Protein AF-A0A0U2ZW47-F1 (afdb_monomer)

Radius of gyration: 21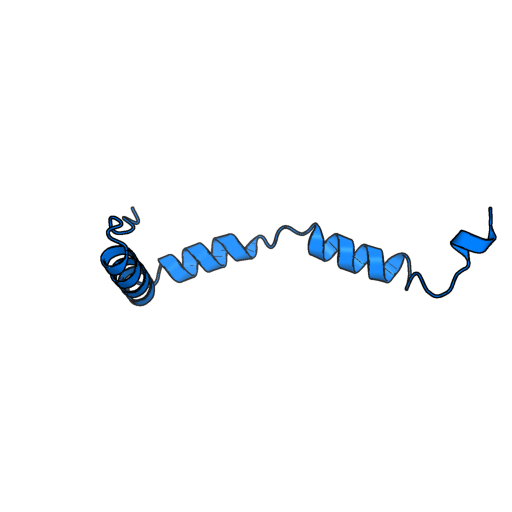.77 Å; Cα contacts (8 Å, |Δi|>4): 17; chains: 1; bounding box: 42×28×52 Å

Secondary structure (DSSP, 8-state):
--SGGG-TTS-THHHHHHHHHHHHS--HHHHHHHHHHHT-HHHHHHHHHHHHHTTPPP----

Mean predicted aligned error: 13.72 Å

Sequence (62 aa):
LGVVLSLPGVPGQGLLTILLGIMLLDFPGKQRLEQKLLSRPSIVNTINGLRAKFGKEPLLLN

Structure (mmCIF, N/CA/C/O backbone):
data_AF-A0A0U2ZW47-F1
#
_entry.id   AF-A0A0U2ZW47-F1
#
loop_
_atom_site.group_PDB
_atom_site.id
_atom_site.type_symbol
_atom_site.label_atom_id
_atom_site.label_alt_id
_atom_site.label_comp_id
_atom_site.label_asym_id
_atom_site.label_entity_id
_atom_site.label_seq_id
_atom_site.pdbx_PDB_ins_code
_atom_site.Cartn_x
_atom_site.Cartn_y
_atom_site.Cartn_z
_atom_site.occupancy
_atom_site.B_iso_or_equiv
_atom_site.auth_seq_id
_atom_site.auth_comp_id
_atom_site.auth_asym_id
_atom_site.auth_atom_id
_atom_site.pdbx_PDB_model_num
ATOM 1 N N . LEU A 1 1 ? 16.645 17.021 -34.600 1.00 55.88 1 LEU A N 1
ATOM 2 C CA . LEU A 1 1 ? 15.604 16.086 -34.105 1.00 55.88 1 LEU A CA 1
ATOM 3 C C . LEU A 1 1 ? 16.159 14.719 -33.667 1.00 55.88 1 LEU A C 1
ATOM 5 O O . LEU A 1 1 ? 15.621 14.170 -32.722 1.00 55.88 1 LEU A O 1
ATOM 9 N N . GLY A 1 2 ? 17.247 14.191 -34.253 1.00 56.94 2 GLY A N 1
ATOM 10 C CA . GLY A 1 2 ? 17.812 12.880 -33.864 1.00 56.94 2 GLY A CA 1
ATOM 11 C C . GLY A 1 2 ? 18.648 12.828 -32.572 1.00 56.94 2 GLY A C 1
ATOM 12 O O . GLY A 1 2 ? 18.834 11.753 -32.027 1.00 56.94 2 GLY A O 1
ATOM 13 N N . VAL A 1 3 ? 19.121 13.964 -32.044 1.00 56.84 3 VAL A N 1
ATOM 14 C CA . VAL A 1 3 ? 20.015 13.992 -30.862 1.00 56.84 3 VAL A CA 1
ATOM 15 C C . VAL A 1 3 ? 19.260 13.786 -29.541 1.00 56.84 3 VAL A C 1
ATOM 17 O O . VAL A 1 3 ? 19.814 13.225 -28.603 1.00 56.84 3 VAL A O 1
ATOM 20 N N . VAL A 1 4 ? 17.974 14.152 -29.477 1.00 57.81 4 VAL A N 1
ATOM 21 C CA . VAL A 1 4 ? 17.134 13.948 -28.278 1.00 57.81 4 VAL A CA 1
ATOM 22 C C . VAL A 1 4 ? 16.859 12.456 -28.028 1.00 57.81 4 VAL A C 1
ATOM 24 O O . VAL A 1 4 ? 16.726 12.050 -26.880 1.00 57.81 4 VAL A O 1
ATOM 27 N N . LEU A 1 5 ? 16.864 11.626 -29.079 1.00 57.41 5 LEU A N 1
ATOM 28 C CA . LEU A 1 5 ? 16.737 10.164 -28.977 1.00 57.41 5 LEU A CA 1
ATOM 29 C C . LEU A 1 5 ? 18.062 9.463 -28.612 1.00 57.41 5 LEU A C 1
ATOM 31 O O . LEU A 1 5 ? 18.052 8.276 -28.301 1.00 57.41 5 LEU A O 1
ATOM 35 N N . SER A 1 6 ? 19.185 10.190 -28.629 1.00 60.97 6 SER A N 1
ATOM 36 C CA . SER A 1 6 ? 20.534 9.661 -28.377 1.00 60.97 6 SER A CA 1
ATOM 37 C C . SER A 1 6 ? 21.124 10.109 -27.037 1.00 60.97 6 SER A C 1
ATOM 39 O O . SER A 1 6 ? 22.288 9.821 -26.765 1.00 60.97 6 SER A O 1
ATOM 41 N N . LEU A 1 7 ? 20.365 10.828 -26.200 1.00 61.72 7 LEU A N 1
ATOM 42 C CA . LEU A 1 7 ? 20.841 11.261 -24.886 1.00 61.72 7 LEU A CA 1
ATOM 43 C C . LEU A 1 7 ? 20.880 10.065 -23.910 1.00 61.72 7 LEU A C 1
ATOM 45 O O . LEU A 1 7 ? 19.823 9.536 -23.556 1.00 61.72 7 LEU A O 1
ATOM 49 N N . PRO A 1 8 ? 22.063 9.679 -23.389 1.00 56.59 8 PRO A N 1
ATOM 50 C CA . PRO A 1 8 ? 22.256 8.567 -22.452 1.00 56.59 8 PRO A CA 1
ATOM 51 C C . PRO A 1 8 ? 21.827 8.934 -21.015 1.00 56.59 8 PRO A C 1
ATOM 53 O O . PRO A 1 8 ? 22.433 8.507 -20.039 1.00 56.59 8 PRO A O 1
ATOM 56 N N . GLY A 1 9 ? 20.793 9.768 -20.891 1.00 53.94 9 GLY A N 1
ATOM 57 C CA . GLY A 1 9 ? 20.096 10.102 -19.648 1.00 53.94 9 GLY A CA 1
ATOM 58 C C . GLY A 1 9 ? 18.651 9.597 -19.624 1.00 53.94 9 GLY A C 1
ATOM 59 O O . GLY A 1 9 ? 17.987 9.722 -18.601 1.00 53.94 9 GLY A O 1
ATOM 60 N N . VAL A 1 10 ? 18.162 9.011 -20.724 1.00 57.53 10 VAL A N 1
ATOM 61 C CA . VAL A 1 10 ? 16.954 8.179 -20.730 1.00 57.53 10 VAL A CA 1
ATOM 62 C C . VAL A 1 10 ? 17.442 6.742 -20.537 1.00 57.53 10 VAL A C 1
ATOM 64 O O . VAL A 1 10 ? 17.898 6.124 -21.503 1.00 57.53 10 VAL A O 1
ATOM 67 N N . PRO A 1 11 ? 17.468 6.215 -19.299 1.00 54.59 11 PRO A N 1
ATOM 68 C CA . PRO A 1 11 ? 18.017 4.897 -19.031 1.00 54.59 11 PRO A CA 1
ATOM 69 C C . PRO A 1 11 ? 17.121 3.861 -19.702 1.00 54.59 11 PRO A C 1
ATOM 71 O O . PRO A 1 11 ? 16.066 3.541 -19.185 1.00 54.59 11 PRO A O 1
ATOM 74 N N . GLY A 1 12 ? 17.535 3.373 -20.870 1.00 56.31 12 GLY A N 1
ATOM 75 C CA . GLY A 1 12 ? 16.975 2.215 -21.556 1.00 56.31 12 GLY A CA 1
ATOM 76 C C . GLY A 1 12 ? 15.454 2.230 -21.716 1.00 56.31 12 GLY A C 1
ATOM 77 O O . GLY A 1 12 ? 14.721 1.847 -20.813 1.00 56.31 12 GLY A O 1
ATOM 78 N N . GLN A 1 13 ? 14.988 2.495 -22.932 1.00 60.16 13 GLN A N 1
ATOM 79 C CA . GLN A 1 13 ? 13.708 2.002 -23.459 1.00 60.16 13 GLN A CA 1
ATOM 80 C C . GLN A 1 13 ? 13.267 0.647 -22.852 1.00 60.16 13 GLN A C 1
ATOM 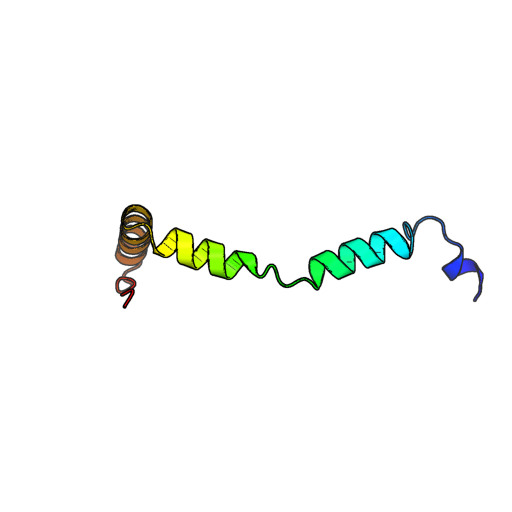82 O O . GLN A 1 13 ? 12.122 0.520 -22.464 1.00 60.16 13 GLN A O 1
ATOM 87 N N . GLY A 1 14 ? 14.163 -0.322 -22.616 1.00 72.88 14 GLY A N 1
ATOM 88 C CA . GLY A 1 14 ? 13.825 -1.556 -21.887 1.00 72.88 14 GLY A CA 1
ATOM 89 C C . GLY A 1 14 ? 13.546 -1.398 -20.380 1.00 72.88 14 GLY A C 1
ATOM 90 O O . GLY A 1 14 ? 12.547 -1.917 -19.892 1.00 72.88 14 GLY A O 1
ATOM 91 N N . LEU A 1 15 ? 14.393 -0.688 -19.627 1.00 80.38 15 LEU A N 1
ATOM 92 C CA . LEU A 1 15 ? 14.234 -0.536 -18.174 1.00 80.38 15 LEU A CA 1
ATOM 93 C C . LEU A 1 15 ? 13.047 0.366 -17.832 1.00 80.38 15 LEU A C 1
ATOM 95 O O . LEU A 1 15 ? 12.254 0.014 -16.965 1.00 80.38 15 LEU A O 1
ATOM 99 N N . LEU A 1 16 ? 12.888 1.490 -18.537 1.00 78.50 16 LEU A N 1
ATOM 100 C CA . LEU A 1 16 ? 11.710 2.341 -18.384 1.00 78.50 16 LEU A CA 1
ATOM 101 C C . LEU A 1 16 ? 10.435 1.604 -18.796 1.00 78.50 16 LEU A C 1
ATOM 103 O O . LEU A 1 16 ? 9.438 1.754 -18.106 1.00 78.50 16 LEU A O 1
ATOM 107 N N . THR A 1 17 ? 10.451 0.762 -19.836 1.00 79.06 17 THR A N 1
ATOM 108 C CA . THR A 1 17 ? 9.291 -0.076 -20.190 1.00 79.06 17 THR A CA 1
ATOM 109 C C . THR A 1 17 ? 9.001 -1.147 -19.142 1.00 79.06 17 THR A C 1
ATOM 111 O O . THR A 1 17 ? 7.834 -1.389 -18.856 1.00 79.06 17 THR A O 1
ATOM 114 N N . ILE A 1 18 ? 10.014 -1.757 -18.521 1.00 82.88 18 ILE A N 1
ATOM 115 C CA . ILE A 1 18 ? 9.814 -2.691 -17.401 1.00 82.88 18 ILE A CA 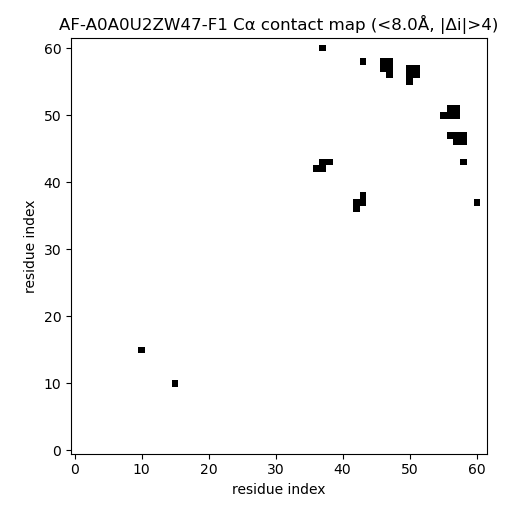1
ATOM 116 C C . ILE A 1 18 ? 9.236 -1.954 -16.190 1.00 82.88 18 ILE A C 1
ATOM 118 O O . ILE A 1 18 ? 8.257 -2.412 -15.611 1.00 82.88 18 ILE A O 1
ATOM 122 N N . LEU A 1 19 ? 9.793 -0.798 -15.826 1.00 82.19 19 LEU A N 1
ATOM 123 C CA . LEU A 1 19 ? 9.297 0.019 -14.717 1.00 82.19 19 LEU A CA 1
ATOM 124 C C . LEU A 1 19 ? 7.879 0.527 -14.985 1.00 82.19 19 LEU A C 1
ATOM 126 O O . LEU A 1 19 ? 7.034 0.457 -14.100 1.00 82.19 19 LEU A O 1
ATOM 130 N N . LEU A 1 20 ? 7.592 0.966 -16.210 1.00 79.81 20 LEU A N 1
ATOM 131 C CA . LEU A 1 20 ? 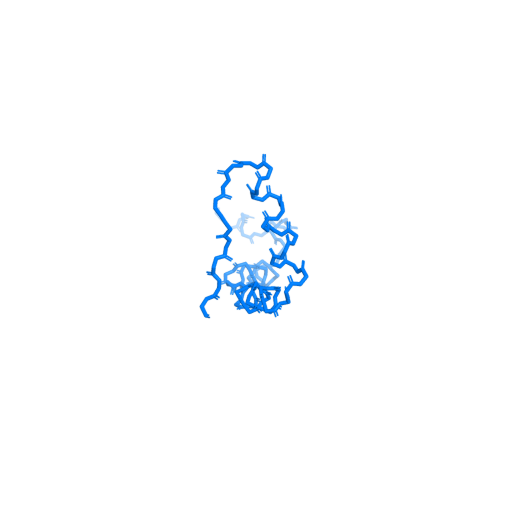6.257 1.367 -16.634 1.00 79.81 20 LEU A CA 1
ATOM 132 C C . LEU A 1 20 ? 5.303 0.169 -16.632 1.00 79.81 20 LEU A C 1
ATOM 134 O O . LEU A 1 20 ? 4.183 0.300 -16.167 1.00 79.81 20 LEU A O 1
ATOM 138 N N . GLY A 1 21 ? 5.747 -1.011 -17.066 1.00 80.44 21 GLY A N 1
ATOM 139 C CA . GLY A 1 21 ? 4.986 -2.257 -16.982 1.00 80.44 21 GLY A CA 1
ATOM 140 C C . GLY A 1 21 ? 4.677 -2.664 -15.541 1.00 80.44 21 GLY A C 1
ATOM 141 O O . GLY A 1 21 ? 3.571 -3.106 -15.271 1.00 80.44 21 GLY A O 1
ATOM 142 N N . ILE A 1 22 ? 5.606 -2.452 -14.604 1.00 79.81 22 ILE A N 1
ATOM 143 C CA . ILE A 1 22 ? 5.398 -2.667 -13.163 1.00 79.81 22 ILE A CA 1
ATOM 144 C C . ILE A 1 22 ? 4.446 -1.616 -12.574 1.00 79.81 22 ILE A C 1
ATOM 146 O O . ILE A 1 22 ? 3.630 -1.958 -11.727 1.00 79.81 22 ILE A O 1
ATOM 150 N N . MET A 1 23 ? 4.523 -0.356 -13.015 1.00 74.25 23 MET A N 1
ATOM 151 C CA . MET A 1 23 ? 3.591 0.699 -12.594 1.00 74.25 23 MET A CA 1
ATOM 152 C C . MET A 1 23 ? 2.178 0.501 -13.168 1.00 74.25 23 MET A C 1
ATOM 154 O O . MET A 1 23 ? 1.206 0.819 -12.491 1.00 74.25 23 MET A O 1
ATOM 158 N N . LEU A 1 24 ? 2.068 -0.013 -14.399 1.00 75.56 24 LEU A N 1
ATOM 159 C CA . LEU A 1 24 ? 0.808 -0.347 -15.078 1.00 75.56 24 LEU A CA 1
ATOM 160 C C . LEU A 1 24 ? 0.235 -1.694 -14.632 1.00 75.56 24 LEU A C 1
ATOM 162 O O . LEU A 1 24 ? -0.966 -1.921 -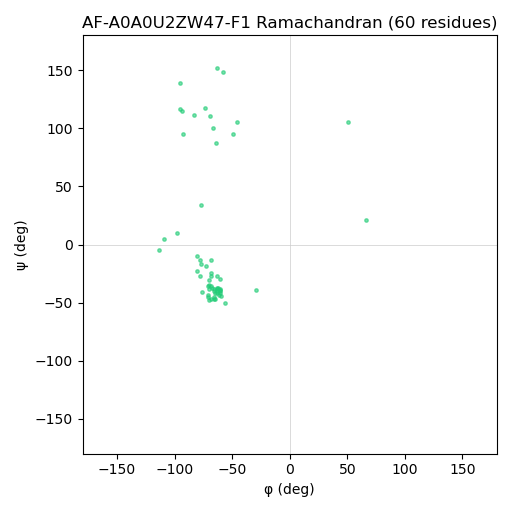14.760 1.00 75.56 24 LEU A O 1
ATOM 166 N N . LEU A 1 25 ? 1.073 -2.586 -14.100 1.00 73.62 25 LE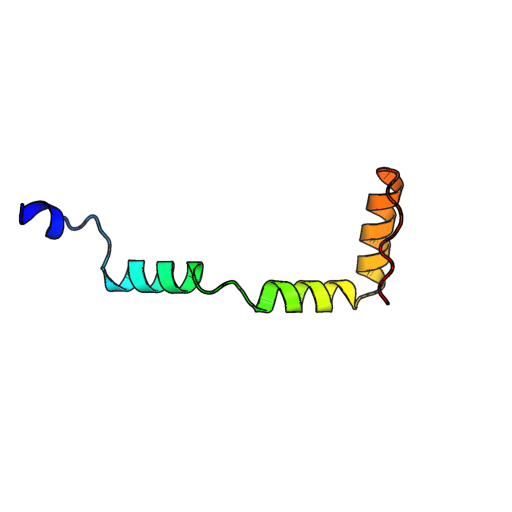U A N 1
ATOM 167 C CA . LEU A 1 25 ? 0.634 -3.697 -13.272 1.00 73.62 25 LEU A CA 1
ATOM 168 C C . LEU A 1 25 ? 0.018 -3.088 -12.014 1.00 73.62 25 LEU A C 1
ATOM 170 O O . LEU A 1 25 ? 0.678 -2.904 -10.992 1.00 73.62 25 LEU A O 1
ATOM 174 N N . ASP A 1 26 ? -1.275 -2.783 -12.095 1.00 63.25 26 ASP A N 1
ATOM 175 C CA . ASP A 1 26 ? -2.124 -2.595 -10.931 1.00 63.25 26 ASP A CA 1
ATOM 176 C C . ASP A 1 26 ? -1.828 -3.748 -9.992 1.00 63.25 26 ASP A C 1
ATOM 178 O O . ASP A 1 26 ? -2.230 -4.858 -10.316 1.00 63.25 26 ASP A O 1
ATOM 182 N N . PHE A 1 27 ? -1.093 -3.511 -8.893 1.00 65.69 27 PHE A N 1
ATOM 183 C CA . PHE A 1 27 ? -0.702 -4.541 -7.929 1.00 65.69 27 PHE A CA 1
ATOM 184 C C . PHE A 1 27 ? -1.958 -5.342 -7.558 1.00 65.69 27 PHE A C 1
ATOM 186 O O . PHE A 1 27 ? -2.697 -4.937 -6.653 1.00 65.69 27 PHE A O 1
ATOM 193 N N . PRO A 1 28 ? -2.231 -6.493 -8.205 1.00 60.47 28 PRO A N 1
ATOM 194 C CA . PRO A 1 28 ? -3.525 -7.154 -8.059 1.00 60.47 28 PRO A CA 1
ATOM 195 C C . PRO A 1 28 ? -3.552 -7.897 -6.719 1.00 60.47 28 PRO A C 1
ATOM 197 O O . PRO A 1 28 ? -4.591 -8.296 -6.198 1.00 60.47 28 PRO A O 1
ATOM 200 N N . GLY A 1 29 ? -2.367 -8.031 -6.116 1.00 63.12 29 GLY A N 1
ATOM 201 C CA . GLY A 1 29 ? -2.150 -8.481 -4.765 1.00 63.12 29 GLY A CA 1
ATOM 202 C C . GLY A 1 29 ? -2.544 -7.465 -3.703 1.00 63.12 29 GLY A C 1
ATOM 203 O O . GLY A 1 29 ? -2.748 -7.916 -2.590 1.00 63.12 29 GLY A O 1
ATOM 204 N N . LYS A 1 30 ? -2.699 -6.158 -3.983 1.00 65.88 30 LYS A N 1
ATOM 205 C CA . LYS A 1 30 ? -3.072 -5.183 -2.937 1.00 65.88 30 LYS A CA 1
ATOM 206 C C . LYS A 1 30 ? -4.439 -5.518 -2.347 1.00 65.88 30 LYS A C 1
ATOM 208 O O . LYS A 1 30 ? -4.555 -5.662 -1.140 1.00 65.88 30 LYS A O 1
ATOM 213 N N . GLN A 1 31 ? -5.394 -5.854 -3.212 1.00 68.56 31 GLN A N 1
ATOM 214 C CA . GLN A 1 31 ? -6.745 -6.227 -2.812 1.00 68.56 31 GLN A CA 1
ATOM 215 C C . GLN A 1 31 ? -6.781 -7.598 -2.123 1.00 68.56 31 GLN A C 1
ATOM 217 O O . GLN A 1 31 ? -7.499 -7.783 -1.147 1.00 68.56 31 GLN A O 1
ATOM 222 N N . ARG A 1 32 ? -5.947 -8.555 -2.560 1.00 70.62 32 ARG A N 1
ATOM 223 C CA . ARG A 1 32 ? -5.771 -9.838 -1.851 1.00 70.62 32 ARG A CA 1
ATOM 224 C C . ARG A 1 32 ? -5.080 -9.664 -0.502 1.00 70.62 32 ARG A C 1
ATOM 226 O O . ARG A 1 32 ? -5.392 -10.390 0.436 1.00 70.62 32 ARG A O 1
ATOM 233 N N . LEU A 1 33 ? -4.138 -8.730 -0.401 1.00 72.00 33 LEU A N 1
ATOM 234 C CA . LEU A 1 33 ? -3.449 -8.398 0.835 1.00 72.00 33 LEU A CA 1
ATOM 235 C C . LEU A 1 33 ? -4.434 -7.734 1.789 1.00 72.00 33 LEU A C 1
ATOM 237 O O . LEU A 1 33 ? -4.529 -8.192 2.914 1.00 72.00 33 LEU A O 1
ATOM 241 N N . GLU A 1 34 ? -5.218 -6.762 1.320 1.00 75.69 34 GLU A N 1
ATOM 242 C CA . GLU A 1 34 ? -6.313 -6.115 2.047 1.00 75.69 34 GLU A CA 1
ATOM 24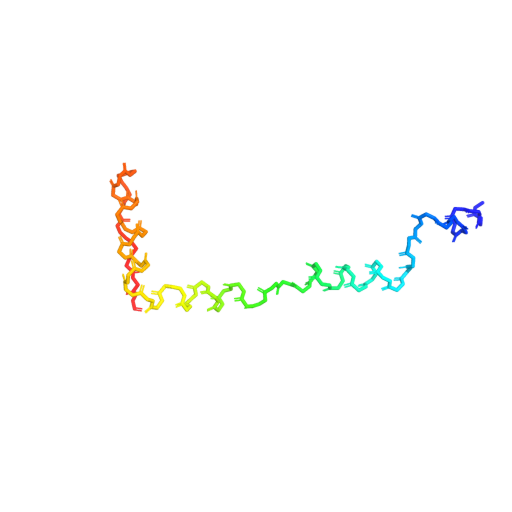3 C C . GLU A 1 34 ? -7.337 -7.145 2.529 1.00 75.69 34 GLU A C 1
ATOM 245 O O . GLU A 1 34 ? -7.611 -7.202 3.721 1.00 75.69 34 GLU A O 1
ATOM 250 N N . GLN A 1 35 ? -7.824 -8.039 1.663 1.00 75.38 35 GLN A N 1
ATOM 251 C CA . GLN A 1 35 ? -8.739 -9.118 2.054 1.00 75.38 35 GLN A CA 1
ATOM 252 C C . GLN A 1 35 ? -8.114 -10.058 3.092 1.00 75.38 35 GLN A C 1
ATOM 254 O O . GLN A 1 35 ? -8.763 -10.418 4.072 1.00 75.38 35 GLN A O 1
ATOM 259 N N . LYS A 1 36 ? -6.838 -10.427 2.939 1.00 73.62 36 LYS A N 1
ATOM 260 C CA . LYS A 1 36 ? -6.119 -11.289 3.893 1.00 73.62 36 LY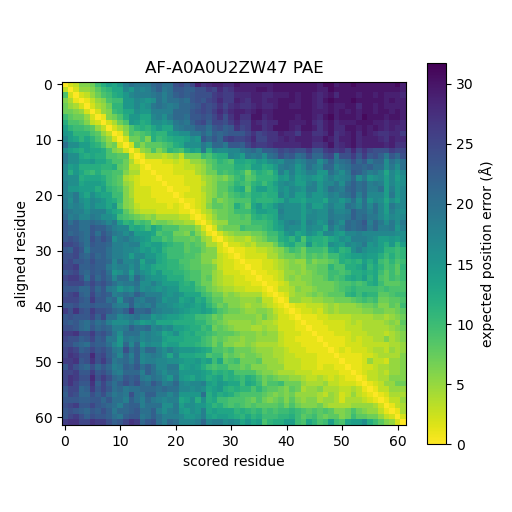S A CA 1
ATOM 261 C C . LYS A 1 36 ? -5.831 -10.580 5.221 1.00 73.62 36 LYS A C 1
ATOM 263 O O . LYS A 1 36 ? -5.789 -11.233 6.263 1.00 73.62 36 LYS A O 1
ATOM 268 N N . LEU A 1 37 ? -5.647 -9.262 5.195 1.00 74.56 37 LEU A N 1
ATOM 269 C CA . LEU A 1 37 ? -5.490 -8.407 6.370 1.00 74.56 37 LEU A CA 1
ATOM 270 C C . LEU A 1 37 ? -6.824 -8.274 7.113 1.00 74.56 37 LEU A C 1
ATOM 272 O O . LEU A 1 37 ? -6.867 -8.458 8.326 1.00 74.56 37 LEU A O 1
ATOM 276 N N . LEU A 1 38 ? -7.913 -8.045 6.376 1.00 74.19 38 LEU A N 1
ATOM 277 C CA . LEU A 1 38 ? -9.284 -7.971 6.884 1.00 74.19 38 LEU A CA 1
ATOM 278 C C . LEU A 1 38 ? -9.808 -9.331 7.369 1.00 74.19 38 LEU A C 1
ATOM 280 O O . LEU A 1 38 ? -10.636 -9.378 8.267 1.00 74.19 38 LEU A O 1
ATOM 284 N N . SER A 1 39 ? -9.261 -10.443 6.871 1.00 73.75 39 SER A N 1
ATOM 285 C CA . SER A 1 39 ? -9.563 -11.792 7.376 1.00 73.75 39 SER A CA 1
ATOM 286 C C . SER A 1 39 ? -9.019 -12.043 8.791 1.00 73.75 39 SER A C 1
ATOM 288 O O . SER A 1 39 ? -9.373 -13.037 9.422 1.00 73.75 39 SER A O 1
ATOM 290 N N . ARG A 1 40 ? -8.123 -11.185 9.307 1.00 79.44 40 ARG A N 1
ATOM 291 C CA . ARG A 1 40 ? -7.569 -11.321 10.660 1.00 79.44 40 ARG A CA 1
ATOM 292 C C . ARG A 1 40 ? -8.391 -10.488 11.652 1.00 79.44 40 ARG A C 1
ATOM 294 O O . ARG A 1 40 ? -8.290 -9.259 11.621 1.00 79.44 40 ARG A O 1
ATOM 301 N N . PRO A 1 41 ? -9.093 -11.108 12.621 1.00 75.62 41 PRO A N 1
ATOM 302 C CA . PRO A 1 41 ? -9.947 -10.383 13.570 1.00 75.62 41 PRO A CA 1
ATOM 303 C C . PRO A 1 41 ? -9.169 -9.371 14.429 1.00 75.62 41 PRO A C 1
ATOM 305 O O . PRO A 1 41 ? -9.690 -8.318 14.781 1.00 75.62 41 PRO A O 1
ATOM 308 N N . SER A 1 42 ? -7.885 -9.632 14.705 1.00 80.62 42 SER A N 1
ATOM 309 C CA . SER A 1 42 ? -6.992 -8.698 15.410 1.00 80.62 42 SER A CA 1
ATOM 310 C C . SER A 1 42 ? -6.813 -7.362 14.667 1.00 80.62 42 SER A C 1
ATOM 312 O O . SER A 1 42 ? -6.810 -6.294 15.284 1.00 80.62 42 SER A O 1
ATOM 314 N N . ILE A 1 43 ? -6.730 -7.399 13.335 1.00 83.25 43 ILE A N 1
ATOM 315 C CA . ILE A 1 43 ? -6.543 -6.199 12.511 1.00 83.25 43 ILE A CA 1
ATOM 316 C C . ILE A 1 43 ? -7.856 -5.428 12.405 1.00 83.25 43 ILE A C 1
ATOM 318 O O . ILE A 1 43 ? -7.862 -4.210 12.566 1.00 83.25 43 ILE A O 1
ATOM 322 N N . VAL A 1 44 ? -8.975 -6.133 12.237 1.00 82.06 44 VAL A N 1
ATOM 323 C CA . VAL A 1 44 ? -10.319 -5.536 12.225 1.00 82.06 44 VAL A CA 1
ATOM 324 C C . VAL A 1 44 ? -10.611 -4.818 13.542 1.00 82.06 44 VAL A C 1
ATOM 326 O O . VAL A 1 44 ? -11.038 -3.668 13.525 1.00 82.06 44 VAL A O 1
ATOM 329 N N . ASN A 1 45 ? -10.286 -5.431 14.683 1.00 81.94 45 ASN A N 1
ATOM 330 C CA . ASN A 1 45 ? -10.428 -4.800 15.998 1.00 81.94 45 ASN A CA 1
ATOM 331 C C . ASN A 1 45 ? -9.531 -3.569 16.161 1.00 81.94 45 ASN A C 1
ATOM 333 O O . ASN A 1 45 ? -9.963 -2.566 16.725 1.00 81.94 45 ASN A O 1
ATOM 337 N N . THR A 1 46 ? -8.308 -3.609 15.629 1.00 85.06 46 THR A N 1
ATOM 338 C CA . THR A 1 46 ? -7.393 -2.458 15.655 1.00 85.06 46 THR A CA 1
ATOM 339 C C . THR A 1 46 ? -7.940 -1.299 14.818 1.00 85.06 46 THR A C 1
ATOM 341 O O . THR A 1 46 ? -7.971 -0.158 15.281 1.00 85.06 46 THR A O 1
ATOM 344 N N . ILE A 1 47 ? -8.436 -1.585 13.610 1.00 83.06 47 ILE A N 1
ATOM 345 C CA . ILE A 1 47 ? -9.049 -0.583 12.730 1.00 83.06 47 ILE A CA 1
ATOM 346 C C . ILE A 1 47 ? -10.336 -0.036 13.355 1.00 83.06 47 ILE A C 1
ATOM 348 O O . ILE A 1 47 ? -10.546 1.174 13.343 1.00 83.06 47 ILE A O 1
ATOM 352 N N . ASN A 1 48 ? -11.173 -0.886 13.951 1.00 86.56 48 ASN A N 1
ATOM 353 C CA . ASN A 1 48 ? -12.394 -0.465 14.638 1.00 86.56 48 ASN A CA 1
ATOM 354 C C . ASN A 1 48 ? -12.093 0.382 15.879 1.00 86.56 48 ASN A C 1
ATOM 356 O O . ASN A 1 48 ? -12.763 1.386 16.097 1.00 86.56 48 ASN A O 1
ATOM 360 N N . GLY A 1 49 ? -11.042 0.059 16.637 1.00 87.00 49 GLY A N 1
ATOM 361 C CA . GLY A 1 49 ? -10.566 0.891 17.742 1.00 87.00 49 GLY A CA 1
ATOM 362 C C . GLY A 1 49 ? -10.085 2.266 17.274 1.00 87.00 49 GLY A C 1
ATOM 363 O O . GLY A 1 49 ? -10.393 3.277 17.902 1.00 87.00 49 GLY A O 1
ATOM 364 N N . LEU A 1 50 ? -9.384 2.329 16.137 1.00 87.25 50 LEU A N 1
ATOM 365 C CA . LEU A 1 50 ? -8.997 3.597 15.520 1.00 87.25 50 LEU A CA 1
ATOM 366 C C . LEU A 1 50 ? -10.232 4.382 15.048 1.00 87.25 50 LEU A C 1
ATOM 368 O O . LEU A 1 50 ? -10.368 5.558 15.361 1.00 87.25 50 LEU A O 1
ATOM 372 N N . ARG A 1 51 ? -11.168 3.732 14.349 1.00 83.88 51 ARG A N 1
ATOM 373 C CA . ARG A 1 51 ? -12.414 4.342 13.850 1.00 83.88 51 ARG A CA 1
ATOM 374 C C . ARG A 1 51 ? -13.284 4.884 14.981 1.00 83.88 51 ARG A C 1
ATOM 376 O O . ARG A 1 51 ? -13.772 6.004 14.858 1.00 83.88 51 ARG A O 1
ATOM 383 N N . ALA A 1 52 ? -13.380 4.168 16.100 1.00 87.31 52 ALA A N 1
ATOM 384 C CA . ALA A 1 52 ? -14.082 4.624 17.295 1.00 87.31 52 ALA A CA 1
ATOM 385 C C . ALA A 1 52 ? -13.475 5.917 17.866 1.00 87.31 52 ALA A C 1
ATOM 387 O O . ALA A 1 52 ? -14.216 6.824 18.237 1.00 87.31 52 ALA A O 1
ATOM 388 N N . LYS A 1 53 ? -12.139 6.064 17.853 1.00 86.56 53 LYS A N 1
ATOM 389 C CA . LYS A 1 53 ? -11.471 7.318 18.261 1.00 86.56 53 LYS A CA 1
ATOM 390 C C . LYS A 1 53 ? -11.811 8.506 17.359 1.00 86.56 53 LYS A C 1
ATOM 392 O O . LYS A 1 53 ? -11.780 9.639 17.822 1.00 86.56 53 LYS A O 1
ATOM 397 N N . PHE A 1 54 ? -12.147 8.251 16.097 1.00 88.19 54 PHE A N 1
ATOM 398 C CA . PHE A 1 54 ? -12.586 9.264 15.135 1.00 88.19 54 PHE A CA 1
ATOM 399 C C . PHE A 1 54 ? -14.119 9.349 14.999 1.00 88.19 54 PHE A C 1
ATOM 401 O O . PHE A 1 54 ? -14.607 10.006 14.081 1.00 88.19 54 PHE A O 1
ATOM 408 N N . GLY A 1 55 ? -14.888 8.680 15.870 1.00 84.75 55 GLY A N 1
ATOM 409 C CA . GLY A 1 55 ? -16.358 8.692 15.843 1.00 84.75 55 GLY A CA 1
ATOM 410 C C . GLY A 1 55 ? -16.982 8.018 14.614 1.00 84.75 55 GLY A C 1
ATOM 411 O O . GLY A 1 55 ? -18.112 8.325 14.248 1.00 84.75 55 GLY A O 1
ATOM 412 N N . LYS A 1 56 ? -16.246 7.132 13.935 1.00 83.50 56 LYS A N 1
ATOM 413 C CA . LYS A 1 56 ? -16.699 6.392 12.749 1.00 83.50 56 LYS A CA 1
ATOM 414 C C . LYS A 1 56 ? -17.230 5.017 13.162 1.00 83.50 56 LYS A C 1
ATOM 416 O O . LYS A 1 56 ? -16.597 4.331 13.963 1.00 83.50 56 LYS A O 1
ATOM 421 N N . GLU A 1 57 ? -18.333 4.582 12.554 1.00 80.38 57 GLU A N 1
ATOM 422 C CA . GLU A 1 57 ? -18.899 3.240 12.764 1.00 80.38 57 GLU A CA 1
ATOM 423 C C . GLU A 1 57 ? -17.895 2.130 12.415 1.00 80.38 57 GLU A C 1
ATOM 425 O O . GLU A 1 57 ? -17.059 2.331 11.526 1.00 80.38 57 GLU A O 1
ATOM 430 N N . PRO A 1 58 ? -17.935 0.970 13.089 1.00 79.56 58 PRO A N 1
ATOM 431 C CA . PRO A 1 58 ? -17.025 -0.139 12.826 1.00 79.56 58 PRO A CA 1
ATOM 432 C C . PRO A 1 58 ? -17.197 -0.709 11.411 1.00 79.56 58 PRO A C 1
ATOM 434 O O . PRO A 1 58 ? -18.264 -0.644 10.806 1.00 79.56 58 PRO A O 1
ATOM 437 N N . LEU A 1 59 ? -16.121 -1.275 10.869 1.00 76.38 59 LEU A N 1
ATOM 438 C CA . LEU A 1 59 ? -16.165 -2.057 9.639 1.00 76.38 59 LEU A CA 1
ATOM 439 C C . LEU A 1 59 ? -16.905 -3.371 9.916 1.00 76.38 59 LEU A C 1
ATOM 441 O O . LEU A 1 59 ? -16.386 -4.230 10.631 1.00 76.38 59 LEU A O 1
ATOM 445 N N . LEU A 1 60 ? -18.103 -3.512 9.348 1.00 67.12 60 LEU A N 1
ATOM 446 C CA . LEU A 1 60 ? -18.817 -4.782 9.248 1.00 67.12 60 LEU A CA 1
ATOM 447 C C . LEU A 1 60 ? -18.281 -5.530 8.024 1.00 67.12 60 LEU A C 1
ATOM 449 O O . LEU A 1 60 ? -18.451 -5.083 6.890 1.00 67.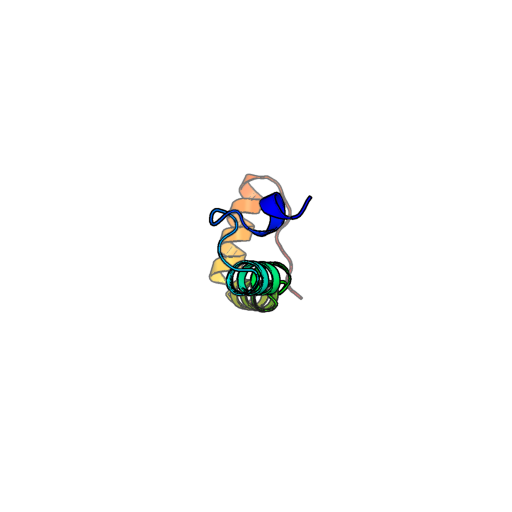12 60 LEU A O 1
ATOM 453 N N . LEU A 1 61 ? -17.582 -6.635 8.266 1.00 66.00 61 LEU A N 1
ATOM 454 C CA . LEU A 1 61 ? -17.199 -7.584 7.226 1.00 66.00 61 LEU A CA 1
ATOM 455 C C . LEU A 1 61 ? -18.272 -8.682 7.217 1.00 66.00 61 LEU A C 1
ATOM 457 O O . LEU A 1 61 ? -18.456 -9.331 8.246 1.00 66.00 61 LEU A O 1
ATOM 461 N N . ASN A 1 62 ? -19.005 -8.811 6.105 1.00 56.91 62 ASN A N 1
ATOM 462 C CA . ASN A 1 62 ? -20.011 -9.863 5.880 1.00 56.91 62 ASN A CA 1
ATOM 463 C C . ASN A 1 62 ? -19.360 -11.214 5.580 1.00 56.91 62 ASN A C 1
ATOM 465 O O . ASN A 1 62 ? -18.349 -11.216 4.838 1.00 56.91 62 ASN A O 1
#

Foldseek 3Di:
DVVVVVPVPPPDPVVVVVVVVVVVPPVPCVVVVVVVQVVDVVSQVVVCVVCVVVVHHGDDDD

pLDDT: mean 72.83, std 10.48, range [53.94, 88.19]

Solvent-accessible surface area (backbone atoms only — not comparable to full-atom values): 3846 Å² total; per-residue (Å²): 127,72,61,78,82,65,49,92,79,64,70,44,77,65,56,50,48,49,51,48,50,55,67,68,45,67,65,72,56,53,61,54,48,50,52,58,47,61,68,33,67,71,50,45,51,50,51,29,54,53,30,50,77,70,76,40,81,65,83,82,82,131